Protein AF-A0A918DU69-F1 (afdb_monomer_lite)

Structure (mmCIF, N/CA/C/O backbone):
data_AF-A0A918DU69-F1
#
_entry.id   AF-A0A918DU69-F1
#
loop_
_atom_site.group_PDB
_atom_site.id
_atom_site.type_symbol
_atom_site.label_atom_id
_atom_site.label_alt_id
_atom_site.label_comp_id
_atom_site.label_asym_id
_atom_site.label_entity_id
_atom_site.label_seq_id
_atom_site.pdbx_PDB_ins_code
_atom_site.Cartn_x
_atom_site.Cartn_y
_atom_site.Cartn_z
_atom_site.occupancy
_atom_site.B_iso_or_equiv
_atom_site.auth_seq_id
_atom_site.auth_comp_id
_atom_site.auth_asym_id
_atom_site.auth_atom_id
_atom_site.pdbx_PDB_model_num
ATOM 1 N N . MET A 1 1 ? -24.775 -0.695 1.656 1.00 51.69 1 MET A N 1
ATOM 2 C CA . MET A 1 1 ? -23.667 -0.992 2.590 1.00 51.69 1 MET A CA 1
ATOM 3 C C . MET A 1 1 ? -22.387 -1.116 1.772 1.00 51.69 1 MET A C 1
ATOM 5 O O . MET A 1 1 ? -22.383 -1.899 0.830 1.00 51.69 1 MET A O 1
ATOM 9 N N . LEU A 1 2 ? -21.350 -0.313 2.038 1.00 68.19 2 LEU A N 1
ATOM 10 C CA . LEU A 1 2 ? -20.050 -0.436 1.358 1.00 68.19 2 LEU A CA 1
ATOM 11 C C . LEU A 1 2 ? -19.293 -1.654 1.922 1.00 68.19 2 LEU A C 1
ATOM 13 O O . LEU A 1 2 ? -18.474 -1.495 2.819 1.00 68.19 2 LEU A O 1
ATOM 17 N N . LEU A 1 3 ? -19.565 -2.863 1.415 1.00 72.75 3 LEU A N 1
ATOM 18 C CA . LEU A 1 3 ? -18.927 -4.115 1.878 1.00 72.75 3 LEU A CA 1
ATOM 19 C C . LEU A 1 3 ? -17.385 -4.081 1.863 1.00 72.75 3 LEU A C 1
ATOM 21 O O . LEU A 1 3 ? -16.735 -4.761 2.650 1.00 72.75 3 LEU A O 1
ATOM 25 N N . ALA A 1 4 ? -16.777 -3.280 0.987 1.00 70.19 4 ALA A N 1
ATOM 26 C CA . ALA A 1 4 ? -15.325 -3.117 0.970 1.00 70.19 4 ALA A CA 1
ATOM 27 C C . ALA A 1 4 ? -14.792 -2.469 2.264 1.00 70.19 4 ALA A C 1
ATOM 29 O O . ALA A 1 4 ? -13.709 -2.813 2.719 1.00 70.19 4 ALA A O 1
ATOM 30 N N . LEU A 1 5 ? -15.569 -1.578 2.887 1.00 75.19 5 LEU A N 1
ATOM 31 C CA . LEU A 1 5 ? -15.169 -0.831 4.084 1.00 75.19 5 LEU A CA 1
ATOM 32 C C . LEU A 1 5 ? -15.497 -1.549 5.399 1.00 75.19 5 LEU A C 1
ATOM 34 O O . LEU A 1 5 ? -15.180 -1.022 6.460 1.00 75.19 5 LEU A O 1
ATOM 38 N N . SER A 1 6 ? -16.116 -2.732 5.336 1.00 79.56 6 SER A N 1
ATOM 39 C CA . SER A 1 6 ? -16.296 -3.618 6.492 1.00 79.56 6 SER A CA 1
ATOM 40 C C . SER A 1 6 ? -15.157 -4.631 6.649 1.00 79.56 6 SER A C 1
ATOM 42 O O . SER A 1 6 ? -15.259 -5.535 7.474 1.00 79.56 6 SER A O 1
ATOM 44 N N . HIS A 1 7 ? -14.101 -4.536 5.833 1.00 86.06 7 HIS A N 1
ATOM 45 C CA . HIS A 1 7 ? -12.913 -5.370 5.994 1.00 86.06 7 HIS A CA 1
ATOM 46 C C . HIS A 1 7 ? -12.096 -4.942 7.222 1.00 86.06 7 HIS A C 1
ATOM 48 O O . HIS A 1 7 ? -12.079 -3.759 7.565 1.00 86.06 7 HIS A O 1
ATOM 54 N N . PRO A 1 8 ? -11.383 -5.884 7.867 1.00 89.56 8 PRO A N 1
ATOM 55 C CA . PRO A 1 8 ? -10.658 -5.620 9.110 1.00 89.56 8 PRO A CA 1
ATOM 56 C C . PRO A 1 8 ? -9.427 -4.724 8.928 1.00 89.56 8 PRO A C 1
ATOM 58 O O . PRO A 1 8 ? -8.876 -4.255 9.920 1.00 89.56 8 PRO A O 1
ATOM 61 N N . ALA A 1 9 ? -9.005 -4.480 7.683 1.00 92.62 9 ALA A N 1
ATOM 62 C CA . ALA A 1 9 ? -7.851 -3.658 7.369 1.00 92.62 9 ALA A CA 1
ATOM 63 C C . ALA A 1 9 ? -8.050 -2.832 6.090 1.00 92.62 9 ALA A C 1
ATOM 65 O O . ALA A 1 9 ? -8.694 -3.271 5.134 1.00 92.62 9 ALA A O 1
ATOM 66 N N . LEU A 1 10 ? -7.432 -1.654 6.072 1.00 94.38 10 LEU A N 1
ATOM 67 C CA . LEU A 1 10 ? -7.316 -0.744 4.943 1.00 94.38 10 LEU A CA 1
ATOM 68 C C . LEU A 1 10 ? -5.850 -0.666 4.507 1.00 94.38 10 LEU A C 1
ATOM 70 O O . LEU A 1 10 ? -4.976 -0.295 5.287 1.00 94.38 10 LEU A O 1
ATOM 74 N N . VAL A 1 11 ? -5.590 -0.959 3.236 1.00 96.00 11 VAL A N 1
ATOM 75 C CA . VAL A 1 11 ? -4.279 -0.767 2.606 1.00 96.00 11 VAL A CA 1
ATOM 76 C C . VAL A 1 11 ? -4.364 0.446 1.692 1.00 96.00 11 VAL A C 1
ATOM 78 O O . VAL A 1 11 ? -5.196 0.480 0.786 1.00 96.00 11 VAL A O 1
ATOM 81 N N . ALA A 1 12 ? -3.502 1.434 1.911 1.00 96.62 12 ALA A N 1
ATOM 82 C CA . ALA A 1 12 ? -3.432 2.623 1.067 1.00 96.62 12 ALA A CA 1
ATOM 83 C C . ALA A 1 12 ? -2.003 3.171 1.005 1.00 96.62 12 ALA A C 1
ATOM 85 O O . ALA A 1 12 ? -1.122 2.787 1.779 1.00 96.62 12 ALA A O 1
ATOM 86 N N . HIS A 1 13 ? -1.744 4.053 0.045 1.00 97.81 13 HIS A N 1
ATOM 87 C CA . HIS A 1 13 ? -0.467 4.746 -0.068 1.00 97.81 13 HIS A CA 1
ATOM 88 C C . HIS A 1 13 ? -0.610 6.156 0.483 1.00 97.81 13 HIS A C 1
ATOM 90 O O . HIS A 1 13 ? -1.391 6.931 -0.057 1.00 97.81 13 HIS A O 1
ATOM 96 N N . ASN A 1 14 ? 0.151 6.492 1.530 1.00 96.94 14 ASN A N 1
ATOM 97 C CA . ASN A 1 14 ? -0.052 7.720 2.296 1.00 96.94 14 ASN A CA 1
ATOM 98 C C . ASN A 1 14 ? -1.460 7.766 2.923 1.00 96.94 14 ASN A C 1
ATOM 100 O O . ASN A 1 14 ? -2.197 8.745 2.795 1.00 96.94 14 ASN A O 1
ATOM 104 N N . ALA A 1 15 ? -1.815 6.669 3.598 1.00 96.06 15 ALA A N 1
ATOM 105 C CA . ALA A 1 15 ? -3.181 6.282 3.953 1.00 96.06 15 ALA A CA 1
ATOM 106 C C . ALA A 1 15 ? -3.978 7.319 4.764 1.00 96.06 15 ALA A C 1
ATOM 108 O O . ALA A 1 15 ? -5.207 7.293 4.754 1.00 96.06 15 ALA A O 1
ATOM 109 N N . HIS A 1 16 ? -3.306 8.243 5.458 1.00 95.12 16 HIS A N 1
ATOM 110 C CA . HIS A 1 16 ? -3.984 9.307 6.200 1.00 95.12 16 HIS A CA 1
ATOM 111 C C . HIS A 1 16 ? -4.885 10.170 5.299 1.00 95.12 16 HIS A C 1
ATOM 113 O O . HIS A 1 16 ? -5.938 10.612 5.749 1.00 95.12 16 HIS A O 1
ATOM 119 N N . VAL A 1 17 ? -4.513 10.365 4.026 1.00 95.00 17 VAL A N 1
ATOM 120 C CA . VAL A 1 17 ? -5.306 11.147 3.064 1.00 95.00 17 VAL A CA 1
ATOM 121 C C . VAL A 1 17 ? -6.653 10.472 2.806 1.00 95.00 17 VAL A C 1
ATOM 123 O O . VAL A 1 17 ? -7.696 11.116 2.922 1.00 95.00 17 VAL A O 1
ATOM 126 N N . ASP A 1 18 ? -6.644 9.173 2.502 1.00 93.88 18 ASP A N 1
ATOM 127 C CA . ASP A 1 18 ? -7.857 8.387 2.273 1.00 93.88 18 ASP A CA 1
ATOM 128 C C . ASP A 1 18 ? -8.724 8.315 3.534 1.00 93.88 18 ASP A C 1
ATOM 130 O O . ASP A 1 18 ? -9.927 8.575 3.477 1.00 93.88 18 ASP A O 1
ATOM 134 N N . VAL A 1 19 ? -8.116 8.026 4.689 1.00 94.94 19 VAL A N 1
ATOM 135 C CA . VAL A 1 19 ? -8.818 7.930 5.979 1.00 94.94 19 VAL A CA 1
ATOM 136 C C . VAL A 1 19 ? -9.511 9.245 6.337 1.00 94.94 19 VAL A C 1
ATOM 138 O O . VAL A 1 19 ? -10.671 9.227 6.756 1.00 94.94 19 VAL A O 1
ATOM 141 N N . ASP A 1 20 ? -8.851 10.388 6.145 1.00 95.06 20 ASP A N 1
ATOM 142 C CA . ASP A 1 20 ? -9.435 11.703 6.416 1.00 95.06 20 ASP A CA 1
ATOM 143 C C . ASP A 1 20 ? -10.635 11.995 5.511 1.00 95.06 20 ASP A C 1
ATOM 145 O O . ASP A 1 20 ? -11.655 12.520 5.970 1.00 95.06 20 ASP A O 1
ATOM 149 N N . VAL A 1 21 ? -10.547 11.642 4.225 1.00 94.62 21 VAL A N 1
ATOM 150 C CA . VAL A 1 21 ? -11.671 11.780 3.290 1.00 94.62 21 VAL A CA 1
ATOM 151 C C . VAL A 1 21 ? -12.823 10.864 3.700 1.00 94.62 21 VAL A C 1
ATOM 153 O O . VAL A 1 21 ? -13.962 11.329 3.785 1.00 94.62 21 VAL A O 1
ATOM 156 N N . LEU A 1 22 ? -12.545 9.594 4.004 1.00 93.62 22 LEU A N 1
ATOM 157 C CA . LEU A 1 22 ? -13.559 8.613 4.392 1.00 93.62 22 LEU A CA 1
ATOM 158 C C . LEU A 1 22 ? -14.274 9.020 5.682 1.00 93.62 22 LEU A C 1
ATOM 160 O O . LEU A 1 22 ? -15.500 9.054 5.695 1.00 93.62 22 LEU A O 1
ATOM 164 N N . ARG A 1 23 ? -13.550 9.443 6.725 1.00 94.00 23 ARG A N 1
ATOM 165 C CA . ARG A 1 23 ? -14.147 9.930 7.984 1.00 94.00 23 ARG A CA 1
ATOM 166 C C . ARG A 1 23 ? -15.064 11.134 7.786 1.00 94.00 23 ARG A C 1
ATOM 168 O O . ARG A 1 23 ? -16.107 11.228 8.423 1.00 94.00 23 ARG A O 1
ATOM 175 N N . ARG A 1 24 ? -14.695 12.060 6.895 1.00 94.19 24 ARG A N 1
ATOM 176 C CA . ARG A 1 24 ? -15.520 13.243 6.586 1.00 94.19 24 ARG A CA 1
ATOM 177 C C . ARG A 1 24 ? -16.777 12.893 5.797 1.00 94.19 24 ARG A C 1
ATOM 179 O O . ARG A 1 24 ? -17.771 13.605 5.899 1.00 94.19 24 ARG A O 1
ATOM 186 N N . LYS A 1 25 ? -16.714 11.866 4.948 1.00 93.94 25 LYS A N 1
ATOM 187 C CA . LYS A 1 25 ? -17.807 11.494 4.037 1.00 93.94 25 LYS A CA 1
ATOM 188 C C . LYS A 1 25 ? -18.726 10.417 4.598 1.00 93.94 25 LYS A C 1
ATOM 190 O O . LYS A 1 25 ? -19.882 10.357 4.195 1.00 93.94 25 LYS A O 1
ATOM 195 N N . LEU A 1 26 ? -18.227 9.588 5.506 1.00 91.81 26 LEU A N 1
ATOM 196 C CA . LEU A 1 26 ? -18.932 8.452 6.079 1.00 91.81 26 LEU A CA 1
ATOM 197 C C . LEU A 1 26 ? -19.077 8.668 7.584 1.00 91.81 26 LEU A C 1
ATOM 199 O O . LEU A 1 26 ? -18.269 8.205 8.387 1.00 91.81 26 LEU A O 1
ATOM 203 N N . THR A 1 27 ? -20.116 9.409 7.967 1.00 90.19 27 THR A N 1
ATOM 204 C CA . THR A 1 27 ? -20.447 9.635 9.376 1.00 90.19 27 THR A CA 1
ATOM 205 C C . THR A 1 27 ? -20.641 8.299 10.093 1.00 90.19 27 THR A C 1
ATOM 207 O O . THR A 1 27 ? -21.392 7.447 9.624 1.00 90.19 27 THR A O 1
ATOM 210 N N . GLY A 1 28 ? -19.966 8.121 11.229 1.00 88.75 28 GLY A N 1
ATOM 211 C CA . GLY A 1 28 ? -20.027 6.883 12.012 1.00 88.75 28 GLY A CA 1
ATOM 212 C C . GLY A 1 28 ? -19.185 5.731 11.456 1.00 88.75 28 GLY A C 1
ATOM 213 O O . GLY A 1 28 ? -19.255 4.632 11.995 1.00 88.75 28 GLY A O 1
ATOM 214 N N . TRP A 1 29 ? -18.390 5.949 10.403 1.00 92.06 29 TRP A N 1
ATOM 215 C CA . TRP A 1 29 ? -17.422 4.950 9.961 1.00 92.06 29 TRP A CA 1
ATOM 216 C C . TRP A 1 29 ? -16.266 4.842 10.959 1.00 92.06 29 TRP A C 1
ATOM 218 O O . TRP A 1 29 ? -15.531 5.806 11.194 1.00 92.06 29 TRP A O 1
ATOM 228 N N . GLU A 1 30 ? -16.096 3.649 11.519 1.00 91.00 30 GLU A N 1
ATOM 229 C CA . GLU A 1 30 ? -14.935 3.297 12.324 1.00 91.00 30 GLU A CA 1
ATOM 230 C C . GLU A 1 30 ? -13.798 2.869 11.398 1.00 91.00 30 GLU A C 1
ATOM 232 O O . GLU A 1 30 ? -13.939 1.952 10.588 1.00 91.00 30 GLU A O 1
ATOM 237 N N . CYS A 1 31 ? -12.670 3.571 11.493 1.00 91.25 31 CYS A N 1
ATOM 238 C CA . CYS A 1 31 ? -11.502 3.244 10.688 1.00 91.25 31 CYS A CA 1
ATOM 239 C C . CYS A 1 31 ? -10.930 1.897 11.158 1.00 91.25 31 CYS A C 1
ATOM 241 O O . CYS A 1 31 ? -10.569 1.801 12.335 1.00 91.25 31 CYS A O 1
ATOM 243 N N . PRO A 1 32 ? -10.811 0.893 10.271 1.00 93.19 32 PRO A N 1
ATOM 244 C CA . PRO A 1 32 ? -10.170 -0.373 10.600 1.00 93.19 32 PRO A CA 1
ATOM 245 C C . PRO A 1 32 ? -8.653 -0.189 1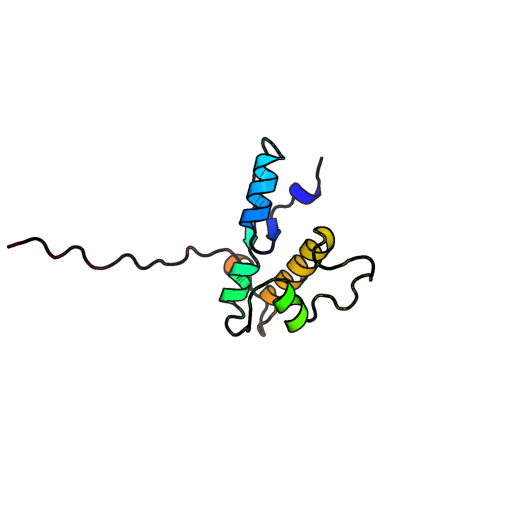0.760 1.00 93.19 32 PRO A C 1
ATOM 247 O O . PRO A 1 32 ? -8.132 0.927 10.658 1.00 93.19 32 PRO A O 1
ATOM 250 N N . GLU A 1 33 ? -7.931 -1.287 10.988 1.00 93.81 33 GLU A N 1
ATOM 251 C CA . GLU A 1 33 ? -6.466 -1.292 10.957 1.00 93.81 33 GLU A CA 1
ATOM 252 C C . GLU A 1 33 ? -5.955 -0.713 9.628 1.00 93.81 33 GLU A C 1
ATOM 254 O O . GLU A 1 33 ? -6.541 -0.957 8.575 1.00 93.81 33 GLU A O 1
ATOM 259 N N . VAL A 1 34 ? -4.877 0.072 9.653 1.00 95.50 34 VAL A N 1
ATOM 260 C CA . VAL A 1 34 ? -4.360 0.753 8.458 1.00 95.50 34 VAL A CA 1
ATOM 261 C C . VAL A 1 34 ? -2.928 0.323 8.183 1.00 95.50 34 VAL A C 1
ATOM 263 O O . VAL A 1 34 ? -2.057 0.466 9.037 1.00 95.50 34 VAL A O 1
ATOM 266 N N . PHE A 1 35 ? -2.678 -0.121 6.955 1.00 96.50 35 PHE A N 1
ATOM 267 C CA . PHE A 1 35 ? -1.348 -0.400 6.431 1.00 96.50 35 PHE A CA 1
ATOM 268 C C . PHE A 1 35 ? -0.968 0.670 5.406 1.00 96.50 35 PHE A C 1
ATOM 270 O O . PHE A 1 35 ? -1.453 0.680 4.270 1.00 96.50 35 PHE A O 1
ATOM 277 N N . ASP A 1 36 ? -0.091 1.589 5.814 1.00 97.56 36 ASP A N 1
ATOM 278 C CA . ASP A 1 36 ? 0.390 2.671 4.958 1.00 97.56 36 ASP A CA 1
ATOM 279 C C . ASP A 1 36 ? 1.613 2.228 4.144 1.00 97.56 36 ASP A C 1
ATOM 281 O O . ASP A 1 36 ? 2.753 2.221 4.617 1.00 97.56 36 ASP A O 1
ATOM 285 N N . THR A 1 37 ? 1.389 1.903 2.871 1.00 97.75 37 THR A N 1
ATOM 286 C CA . THR A 1 37 ? 2.451 1.433 1.968 1.00 97.75 37 THR A CA 1
ATOM 287 C C . THR A 1 37 ? 3.558 2.463 1.737 1.00 97.75 37 THR A C 1
ATOM 289 O O . THR A 1 37 ? 4.677 2.076 1.400 1.00 97.75 37 THR A O 1
ATOM 292 N N . LEU A 1 38 ? 3.313 3.761 1.962 1.00 97.94 38 LEU A N 1
ATOM 293 C CA . LEU A 1 38 ? 4.376 4.767 1.915 1.00 97.94 38 LEU A CA 1
ATOM 294 C C . LEU A 1 38 ? 5.364 4.547 3.065 1.00 97.94 38 LEU A C 1
ATOM 296 O O . LEU A 1 38 ? 6.572 4.477 2.831 1.00 97.94 38 LEU A O 1
ATOM 300 N N . LYS A 1 39 ? 4.861 4.391 4.293 1.00 97.00 39 LYS A N 1
ATOM 301 C CA . LYS A 1 39 ? 5.698 4.129 5.474 1.00 97.00 39 LYS A CA 1
ATOM 302 C C . LYS A 1 39 ? 6.405 2.784 5.362 1.00 97.00 39 LYS A C 1
ATOM 304 O O . LYS A 1 39 ? 7.614 2.711 5.576 1.00 97.00 39 LYS A O 1
ATOM 309 N N . LEU A 1 40 ? 5.680 1.747 4.942 1.00 96.94 40 LEU A N 1
ATOM 310 C CA . LEU A 1 40 ? 6.244 0.412 4.749 1.00 96.94 40 LEU A CA 1
ATOM 311 C C . LEU A 1 40 ? 7.332 0.404 3.672 1.00 96.94 40 LEU A C 1
ATOM 313 O O . LEU A 1 40 ? 8.378 -0.205 3.875 1.00 96.94 40 LEU A O 1
ATOM 317 N N . SER A 1 41 ? 7.145 1.131 2.564 1.00 97.31 41 SER A N 1
ATOM 318 C CA . SER A 1 41 ? 8.174 1.215 1.523 1.00 97.31 41 SER A CA 1
ATOM 319 C C . SER A 1 41 ? 9.459 1.867 2.038 1.00 97.31 41 SER A C 1
ATOM 321 O O . SER A 1 41 ? 10.545 1.362 1.779 1.00 97.31 41 SER A O 1
ATOM 323 N N . ARG A 1 42 ? 9.354 2.937 2.837 1.00 97.06 42 ARG A N 1
ATOM 324 C CA . ARG A 1 42 ? 10.517 3.581 3.471 1.00 97.06 42 ARG A CA 1
ATOM 325 C C . ARG A 1 42 ? 11.248 2.647 4.428 1.00 97.06 42 ARG A C 1
ATOM 327 O O . ARG A 1 42 ? 12.462 2.738 4.547 1.00 97.06 42 ARG A O 1
ATOM 334 N N . ARG A 1 43 ? 10.515 1.762 5.105 1.00 95.12 43 ARG A N 1
ATOM 335 C CA . ARG A 1 43 ? 11.082 0.817 6.070 1.00 95.12 43 ARG A CA 1
ATOM 336 C C . ARG A 1 43 ? 11.759 -0.376 5.398 1.00 95.12 43 ARG A C 1
ATOM 338 O O . ARG A 1 43 ? 12.855 -0.745 5.800 1.00 95.12 43 ARG A O 1
ATOM 345 N N . PHE A 1 44 ? 11.107 -0.988 4.414 1.00 95.38 44 PHE A N 1
ATOM 346 C CA . PHE A 1 44 ? 11.534 -2.285 3.874 1.00 95.38 44 PHE A CA 1
ATOM 347 C C . PHE A 1 44 ? 12.293 -2.198 2.554 1.00 95.38 44 PHE A C 1
ATOM 349 O O . PHE A 1 44 ? 13.027 -3.118 2.216 1.00 95.38 44 PHE A O 1
ATOM 356 N N . VAL A 1 45 ? 12.167 -1.091 1.823 1.00 95.19 45 VAL A N 1
ATOM 357 C CA . VAL A 1 45 ? 12.928 -0.841 0.591 1.00 95.19 45 VAL A CA 1
ATOM 358 C C . VAL A 1 45 ? 13.537 0.570 0.613 1.00 95.19 45 VAL A C 1
ATOM 360 O O . VAL A 1 45 ? 13.279 1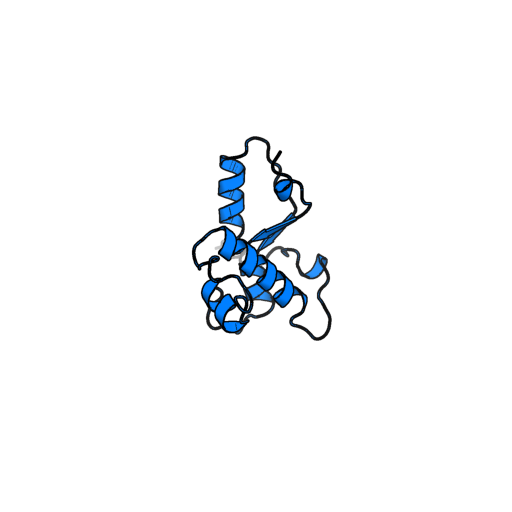.367 -0.285 1.00 95.19 45 VAL A O 1
ATOM 363 N N . PRO A 1 46 ? 14.357 0.917 1.627 1.00 95.69 46 PRO A N 1
ATOM 364 C CA . PRO A 1 46 ? 14.808 2.295 1.872 1.00 95.69 46 PRO A CA 1
ATOM 365 C C . PRO A 1 46 ? 15.665 2.893 0.746 1.00 95.69 46 PRO A C 1
ATOM 367 O O . PRO A 1 46 ? 15.783 4.108 0.639 1.00 95.69 46 PRO A O 1
ATOM 370 N N . ASN A 1 47 ? 16.260 2.051 -0.102 1.00 95.06 47 ASN A N 1
ATOM 371 C CA . ASN A 1 47 ? 17.187 2.474 -1.156 1.00 95.06 47 ASN A CA 1
ATOM 372 C C . ASN A 1 47 ? 16.487 2.839 -2.478 1.00 95.06 47 ASN A C 1
ATOM 374 O O . ASN A 1 47 ? 17.146 2.977 -3.508 1.00 95.06 47 ASN A O 1
ATOM 378 N N . GLN A 1 48 ? 15.158 2.963 -2.481 1.00 96.06 48 GLN A N 1
ATOM 379 C CA . GLN A 1 48 ? 14.424 3.407 -3.663 1.00 96.06 48 GLN A CA 1
ATOM 380 C C . GLN A 1 48 ? 14.680 4.893 -3.929 1.00 96.06 48 GLN A C 1
ATOM 382 O O . GLN A 1 48 ? 14.596 5.726 -3.030 1.00 96.06 48 GLN A O 1
ATOM 387 N N . MET A 1 49 ? 14.916 5.244 -5.197 1.00 93.50 49 MET A N 1
ATOM 388 C CA . MET A 1 49 ? 15.151 6.635 -5.619 1.00 93.50 49 MET A CA 1
ATOM 389 C C . MET A 1 49 ? 13.990 7.571 -5.251 1.00 93.50 49 MET A C 1
ATOM 391 O O . MET A 1 49 ? 14.178 8.769 -5.041 1.00 93.50 49 MET A O 1
ATOM 395 N N . SER A 1 50 ? 12.769 7.037 -5.192 1.00 97.69 50 SER A N 1
ATOM 396 C CA . SER A 1 50 ? 11.598 7.744 -4.695 1.00 97.69 50 SER A CA 1
ATOM 397 C C . SER A 1 50 ? 10.571 6.765 -4.141 1.00 97.69 50 SER A C 1
ATOM 399 O O . SER A 1 50 ? 10.340 5.704 -4.712 1.00 97.69 50 SER A O 1
ATOM 401 N N . HIS A 1 51 ? 9.897 7.173 -3.068 1.00 97.94 51 HIS A N 1
ATOM 402 C CA . HIS A 1 51 ? 8.800 6.423 -2.454 1.00 97.94 51 HIS A CA 1
ATOM 403 C C . HIS A 1 51 ? 7.412 6.889 -2.911 1.00 97.94 51 HIS A C 1
ATOM 405 O O . HIS A 1 51 ? 6.411 6.497 -2.321 1.00 97.94 51 HIS A O 1
ATOM 411 N N . LYS A 1 52 ? 7.324 7.745 -3.937 1.00 97.81 52 LYS A N 1
ATOM 412 C CA . LYS A 1 52 ? 6.035 8.083 -4.557 1.00 97.81 52 LYS A CA 1
ATOM 413 C C . LYS A 1 52 ? 5.451 6.834 -5.215 1.00 97.81 52 LYS A C 1
ATOM 415 O O . LYS A 1 52 ? 6.190 6.106 -5.876 1.00 97.81 52 LYS A O 1
ATOM 420 N N . LEU A 1 53 ? 4.133 6.644 -5.118 1.00 97.06 53 LEU A N 1
ATOM 421 C CA . LEU A 1 53 ? 3.451 5.473 -5.681 1.00 97.06 53 LEU A CA 1
ATOM 422 C C . LEU A 1 53 ? 3.848 5.194 -7.135 1.00 97.06 53 LEU A C 1
ATOM 424 O O . LEU A 1 53 ? 4.264 4.086 -7.438 1.00 97.06 53 LEU A O 1
ATOM 428 N N . GLY A 1 54 ? 3.812 6.206 -8.008 1.00 95.81 54 GLY A N 1
ATOM 429 C CA . GLY A 1 54 ? 4.203 6.047 -9.414 1.00 95.81 54 GLY A CA 1
ATOM 430 C C . GLY A 1 54 ? 5.644 5.554 -9.601 1.00 95.81 54 GLY A C 1
ATOM 431 O O . GLY A 1 54 ? 5.889 4.687 -10.425 1.00 95.81 54 GLY A O 1
ATOM 432 N N . SER A 1 55 ? 6.595 6.031 -8.794 1.00 97.56 55 SER A N 1
ATOM 433 C CA . SER A 1 55 ? 7.986 5.565 -8.867 1.00 97.56 55 SER A CA 1
ATOM 434 C C . SER A 1 55 ? 8.133 4.109 -8.423 1.00 97.56 55 SER A C 1
ATOM 436 O O . SER A 1 55 ? 8.880 3.356 -9.039 1.00 97.56 55 SER A O 1
ATOM 438 N N . LEU A 1 56 ? 7.393 3.703 -7.390 1.00 98.12 56 LEU A N 1
ATOM 439 C CA . LEU A 1 56 ? 7.379 2.319 -6.912 1.00 98.12 56 LEU A CA 1
ATOM 440 C C . LEU A 1 56 ? 6.663 1.385 -7.901 1.00 98.12 56 LEU A C 1
ATOM 442 O O . LEU A 1 56 ? 7.071 0.239 -8.064 1.00 98.12 56 LEU A O 1
ATOM 446 N N . VAL A 1 57 ? 5.634 1.878 -8.596 1.00 97.00 57 VAL A N 1
ATOM 447 C CA . VAL A 1 57 ? 4.966 1.145 -9.678 1.00 97.00 57 VAL A CA 1
ATOM 448 C C . VAL A 1 57 ? 5.9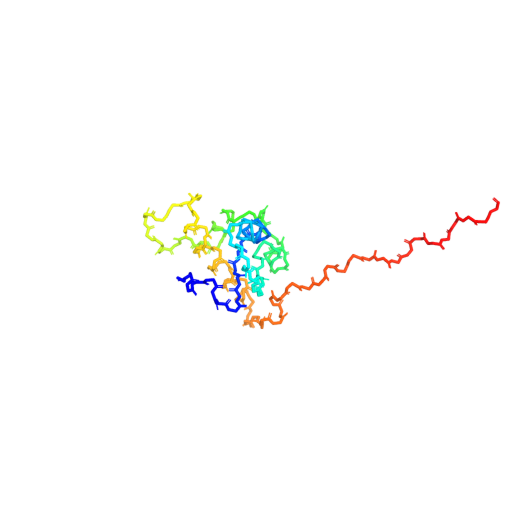46 0.783 -10.782 1.00 97.00 57 VAL A C 1
ATOM 450 O O . VAL A 1 57 ? 5.974 -0.378 -11.181 1.00 97.00 57 VAL A O 1
ATOM 453 N N . GLU A 1 58 ? 6.762 1.735 -11.233 1.00 96.88 58 GLU A N 1
ATOM 454 C CA . GLU A 1 58 ? 7.784 1.475 -12.250 1.00 96.88 58 GLU A CA 1
ATOM 455 C C . GLU A 1 58 ? 8.879 0.540 -11.716 1.00 96.88 58 GLU A C 1
ATOM 457 O O . GLU A 1 58 ? 9.203 -0.463 -12.349 1.00 96.88 58 GLU A O 1
ATOM 462 N N . ALA A 1 59 ? 9.407 0.816 -10.518 1.00 96.81 59 ALA A N 1
ATOM 463 C CA . ALA A 1 59 ? 10.505 0.049 -9.928 1.00 96.81 59 ALA A CA 1
ATOM 464 C C . ALA A 1 59 ? 10.164 -1.437 -9.717 1.00 96.81 59 ALA A C 1
ATOM 466 O O . ALA A 1 59 ? 11.010 -2.302 -9.938 1.00 96.81 59 ALA A O 1
ATOM 467 N N . PHE A 1 60 ? 8.926 -1.735 -9.313 1.00 96.75 60 PHE A N 1
ATOM 468 C CA . PHE A 1 60 ? 8.456 -3.098 -9.047 1.00 96.75 60 PHE A CA 1
ATOM 469 C C . PHE A 1 60 ? 7.519 -3.644 -10.125 1.00 96.75 60 PHE A C 1
ATOM 471 O O . PHE A 1 60 ? 6.926 -4.704 -9.931 1.00 96.75 60 PHE A O 1
ATOM 478 N N . LYS A 1 61 ? 7.367 -2.933 -11.250 1.00 96.88 61 LYS A N 1
ATOM 479 C CA . LYS A 1 61 ? 6.532 -3.348 -12.387 1.00 96.88 61 LYS A CA 1
ATOM 480 C C . LYS A 1 61 ? 5.083 -3.672 -11.995 1.00 96.88 61 LYS A C 1
ATOM 482 O O . LYS A 1 61 ? 4.444 -4.570 -12.539 1.00 96.88 61 LYS A O 1
ATOM 487 N N . LEU A 1 62 ? 4.528 -2.909 -11.052 1.00 96.56 62 LEU A N 1
ATOM 488 C CA . LEU A 1 62 ? 3.233 -3.211 -10.425 1.00 96.56 62 LEU A CA 1
ATOM 489 C C . LEU A 1 62 ? 2.044 -3.083 -11.384 1.00 96.56 62 LEU A C 1
ATOM 491 O O . LEU A 1 62 ? 0.961 -3.579 -11.075 1.00 96.56 62 LEU A O 1
ATOM 495 N N . ALA A 1 63 ? 2.225 -2.427 -12.530 1.00 94.81 63 ALA A N 1
ATOM 496 C CA . ALA A 1 63 ? 1.194 -2.267 -13.548 1.00 94.81 63 ALA A CA 1
ATOM 497 C C . ALA A 1 63 ? 1.124 -3.436 -14.551 1.00 94.81 63 ALA A C 1
ATOM 499 O O . ALA A 1 63 ? 0.172 -3.504 -15.329 1.00 94.81 63 ALA A O 1
ATOM 500 N N . GLU A 1 64 ? 2.088 -4.368 -14.545 1.00 94.38 64 GLU A N 1
ATOM 501 C CA . GLU A 1 64 ? 2.113 -5.478 -15.506 1.00 94.38 64 GLU A CA 1
ATOM 502 C C . GLU A 1 64 ? 0.833 -6.334 -15.406 1.00 94.38 64 GLU A C 1
ATOM 504 O O . GLU A 1 64 ? 0.384 -6.724 -14.323 1.00 94.38 64 GLU A O 1
ATOM 509 N N . GLY A 1 65 ? 0.196 -6.591 -16.550 1.00 91.94 65 GLY A N 1
ATOM 510 C CA . GLY A 1 65 ? -1.043 -7.370 -16.631 1.00 91.94 65 GLY A CA 1
ATOM 511 C C . GLY A 1 65 ? -2.312 -6.658 -16.141 1.00 91.94 65 GLY A C 1
ATOM 512 O O . GLY A 1 65 ? -3.354 -7.303 -16.042 1.00 91.94 65 GLY A O 1
ATOM 513 N N . LEU A 1 66 ? -2.267 -5.357 -15.825 1.00 91.94 66 LEU A N 1
ATOM 514 C CA . LEU A 1 66 ? -3.488 -4.574 -15.612 1.00 91.94 66 LEU A CA 1
ATOM 515 C C . LEU A 1 66 ? -4.179 -4.256 -16.943 1.00 91.94 66 LEU A C 1
ATOM 517 O O . LEU A 1 66 ? -3.532 -4.083 -17.975 1.00 91.94 66 LEU A O 1
ATOM 521 N N . SER A 1 67 ? -5.511 -4.156 -16.906 1.00 88.88 67 SER A N 1
ATOM 522 C CA . SER A 1 67 ? -6.293 -3.700 -18.059 1.00 88.88 67 SER A CA 1
ATOM 523 C C . SER A 1 67 ? -5.847 -2.293 -18.485 1.00 88.88 67 SER A C 1
ATOM 525 O O . SER A 1 67 ? -5.689 -1.434 -17.614 1.00 88.88 67 SER A O 1
ATOM 527 N N . PRO A 1 68 ? -5.728 -2.003 -19.794 1.00 81.19 68 PRO A N 1
ATOM 528 C CA . PRO A 1 68 ? -5.390 -0.666 -20.293 1.00 81.19 68 PRO A CA 1
ATOM 529 C C . PRO A 1 68 ? -6.439 0.409 -19.945 1.00 81.19 68 PRO A C 1
ATOM 531 O O . PRO A 1 68 ? -6.184 1.610 -20.083 1.00 81.19 68 PRO A O 1
ATOM 534 N N . GLU A 1 69 ? -7.627 0.003 -19.491 1.00 84.81 69 GLU A N 1
ATOM 535 C CA . GLU A 1 69 ? -8.663 0.907 -18.982 1.00 84.81 69 GLU A CA 1
ATOM 536 C C . GLU A 1 69 ? -8.339 1.453 -17.580 1.00 84.81 69 GLU A C 1
ATOM 538 O O . GLU A 1 69 ? -8.802 2.536 -17.211 1.00 84.81 69 GLU A O 1
ATOM 543 N N . LEU A 1 70 ? -7.504 0.747 -16.806 1.00 83.81 70 LEU A N 1
ATOM 544 C CA . LEU A 1 70 ? -6.979 1.223 -15.530 1.00 83.81 70 LEU A CA 1
ATOM 545 C C . LEU A 1 70 ? -5.763 2.112 -15.797 1.00 83.81 70 LEU A C 1
ATOM 547 O O . LEU A 1 70 ? -4.689 1.638 -16.155 1.00 83.81 70 LEU A O 1
ATOM 551 N N . ARG A 1 71 ? -5.940 3.423 -15.620 1.00 80.75 71 ARG A N 1
ATOM 552 C CA . ARG A 1 71 ? -4.899 4.426 -15.879 1.00 80.75 71 ARG A CA 1
ATOM 553 C C . ARG A 1 71 ? -4.384 5.061 -14.585 1.00 80.75 71 ARG A C 1
ATOM 555 O O . ARG A 1 71 ? -5.196 5.261 -13.678 1.00 80.75 71 ARG A O 1
ATOM 562 N N . PRO A 1 72 ? -3.099 5.463 -14.528 1.00 78.44 72 PRO A N 1
ATOM 563 C CA . PRO A 1 72 ? -2.550 6.243 -13.420 1.00 78.44 72 PRO A CA 1
ATOM 564 C C . PRO A 1 72 ? -3.413 7.452 -13.047 1.00 78.44 72 PRO A C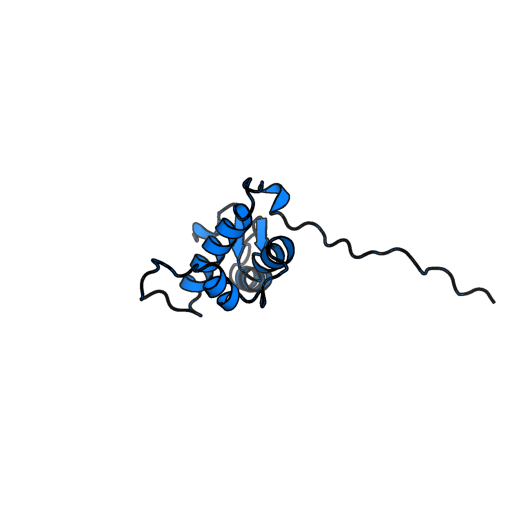 1
ATOM 566 O O . PRO A 1 72 ? -4.054 8.053 -13.914 1.00 78.44 72 PRO A O 1
ATOM 569 N N . HIS A 1 73 ? -3.412 7.814 -11.759 1.00 72.62 73 HIS A N 1
ATOM 570 C CA . HIS A 1 73 ? -4.195 8.922 -11.186 1.00 72.62 73 HIS A CA 1
ATOM 571 C C . HIS A 1 73 ? -5.717 8.710 -11.181 1.00 72.62 73 HIS A C 1
ATOM 573 O O . HIS A 1 73 ? -6.487 9.630 -10.894 1.00 72.62 73 HIS A O 1
ATOM 579 N N . ARG A 1 74 ? -6.179 7.495 -11.495 1.00 86.06 74 ARG A N 1
ATOM 580 C CA . ARG A 1 74 ? -7.544 7.055 -11.201 1.00 86.06 74 ARG A CA 1
ATOM 581 C C . ARG A 1 74 ? -7.507 6.313 -9.875 1.00 86.06 74 ARG A C 1
ATOM 583 O O . ARG A 1 74 ? -6.751 5.359 -9.743 1.00 86.06 74 ARG A O 1
ATOM 590 N N . ALA A 1 75 ? -8.398 6.666 -8.950 1.00 89.44 75 ALA A N 1
ATOM 591 C CA . ALA A 1 75 ? -8.454 6.041 -7.625 1.00 89.44 75 ALA A CA 1
ATOM 592 C C .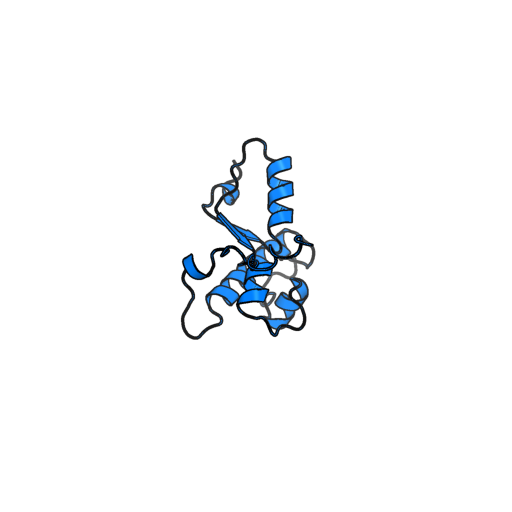 ALA A 1 75 ? -8.502 4.499 -7.680 1.00 89.44 75 ALA A C 1
ATOM 594 O O . ALA A 1 75 ? -7.862 3.831 -6.879 1.00 89.44 75 ALA A O 1
ATOM 595 N N . ALA A 1 76 ? -9.204 3.928 -8.667 1.00 92.06 76 ALA A N 1
ATOM 596 C CA . ALA A 1 76 ? -9.244 2.479 -8.872 1.00 92.06 76 ALA A CA 1
ATOM 597 C C . ALA A 1 76 ? -7.875 1.885 -9.249 1.00 92.06 76 ALA A C 1
ATOM 599 O O . ALA A 1 76 ? -7.508 0.829 -8.746 1.00 92.06 76 ALA A O 1
ATOM 600 N N . TYR A 1 77 ? -7.115 2.563 -10.114 1.00 94.25 77 TYR A N 1
ATOM 601 C CA . TYR A 1 77 ? -5.755 2.151 -10.453 1.00 94.25 77 TYR A CA 1
ATOM 602 C C . TYR A 1 77 ? -4.852 2.247 -9.226 1.00 94.25 77 TYR A C 1
ATOM 604 O O . TYR A 1 77 ? -4.205 1.262 -8.879 1.00 94.25 77 TYR A O 1
ATOM 612 N N . ASP A 1 78 ? -4.867 3.397 -8.544 1.00 94.38 78 ASP A N 1
ATOM 613 C CA . ASP A 1 78 ? -4.015 3.663 -7.382 1.00 94.38 78 ASP A CA 1
ATOM 614 C C . ASP A 1 78 ? -4.271 2.642 -6.260 1.00 94.38 78 ASP A C 1
ATOM 616 O O . ASP A 1 78 ? -3.322 2.115 -5.684 1.00 94.38 78 ASP A O 1
ATOM 620 N N . ALA A 1 79 ? -5.534 2.273 -6.020 1.00 94.88 79 ALA A N 1
ATOM 621 C CA . ALA A 1 79 ? -5.904 1.232 -5.063 1.00 94.88 79 ALA A CA 1
ATOM 622 C C . ALA A 1 79 ? -5.342 -0.150 -5.443 1.00 94.88 79 ALA A C 1
ATOM 624 O O . ALA A 1 79 ? -4.788 -0.851 -4.595 1.00 94.88 79 ALA A O 1
ATOM 625 N N . VAL A 1 80 ? -5.439 -0.542 -6.719 1.00 96.00 80 VAL A N 1
ATOM 626 C CA . VAL A 1 80 ? -4.925 -1.838 -7.193 1.00 96.00 80 VAL A CA 1
ATOM 627 C C . VAL A 1 80 ? -3.403 -1.900 -7.085 1.00 96.00 80 VAL A C 1
ATOM 629 O O . VAL A 1 80 ? -2.863 -2.886 -6.579 1.00 96.00 80 VAL A O 1
ATOM 632 N N . VAL A 1 81 ? -2.691 -0.861 -7.527 1.00 97.44 81 VAL A N 1
ATOM 633 C CA . VAL A 1 81 ? -1.225 -0.864 -7.449 1.00 97.44 81 VAL A CA 1
ATOM 634 C C . VAL A 1 81 ? -0.717 -0.697 -6.017 1.00 97.44 81 VAL A C 1
ATOM 636 O O . VAL A 1 81 ? 0.315 -1.273 -5.691 1.00 97.44 81 VAL A O 1
ATOM 639 N N . ALA A 1 82 ? -1.445 -0.005 -5.133 1.00 97.69 82 ALA A N 1
ATOM 640 C CA . ALA A 1 82 ? -1.129 0.031 -3.705 1.00 97.69 82 ALA A CA 1
ATOM 641 C C . ALA A 1 82 ? -1.286 -1.353 -3.052 1.00 97.69 82 ALA A C 1
ATOM 643 O O . ALA A 1 82 ? -0.424 -1.762 -2.276 1.00 97.69 82 ALA A O 1
ATOM 644 N N . ALA A 1 83 ? -2.325 -2.116 -3.410 1.00 97.12 83 ALA A N 1
ATOM 645 C CA . ALA A 1 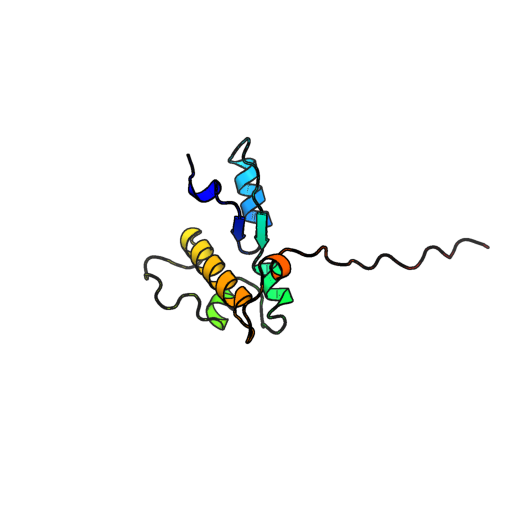83 ? -2.489 -3.493 -2.940 1.00 97.12 83 ALA A CA 1
ATOM 646 C C . ALA A 1 83 ? -1.354 -4.412 -3.435 1.00 97.12 83 ALA A C 1
ATOM 648 O O . ALA A 1 83 ? -0.798 -5.188 -2.658 1.00 97.12 83 ALA A O 1
ATOM 649 N N . ARG A 1 84 ? -0.947 -4.282 -4.706 1.00 97.94 84 ARG A N 1
ATOM 650 C CA . ARG A 1 84 ? 0.213 -5.012 -5.251 1.00 97.94 84 ARG A CA 1
ATOM 651 C C . ARG A 1 84 ? 1.521 -4.605 -4.574 1.00 97.94 84 ARG A C 1
ATOM 653 O O . ARG A 1 84 ? 2.331 -5.468 -4.250 1.00 97.94 84 ARG A O 1
ATOM 660 N N . LEU A 1 85 ? 1.714 -3.312 -4.312 1.00 98.38 85 LEU A N 1
ATOM 661 C CA . LEU A 1 85 ? 2.866 -2.815 -3.563 1.00 98.38 85 LEU A CA 1
ATOM 662 C C . LEU A 1 85 ? 2.911 -3.434 -2.164 1.00 98.38 85 LEU A C 1
ATOM 664 O O . LEU A 1 85 ? 3.965 -3.888 -1.737 1.00 98.38 85 LEU A O 1
ATOM 668 N N . PHE A 1 86 ? 1.779 -3.492 -1.461 1.00 97.94 86 PHE A N 1
ATOM 669 C CA . PHE A 1 86 ? 1.703 -4.133 -0.150 1.00 97.94 86 PHE A CA 1
ATOM 670 C C . PHE A 1 86 ? 2.133 -5.603 -0.205 1.00 97.94 86 PHE A C 1
ATOM 672 O O . PHE A 1 86 ? 2.943 -6.022 0.618 1.00 97.94 86 PHE A O 1
ATOM 679 N N . GLN A 1 87 ? 1.674 -6.356 -1.210 1.00 97.25 87 GLN A N 1
ATOM 680 C CA . GLN A 1 87 ? 2.112 -7.736 -1.423 1.00 97.25 87 GLN A CA 1
ATOM 681 C C . GLN A 1 87 ? 3.630 -7.824 -1.631 1.00 97.25 87 GLN A C 1
ATOM 683 O O . GLN A 1 87 ? 4.280 -8.626 -0.969 1.00 97.25 87 GLN A O 1
ATOM 688 N N . VAL A 1 88 ? 4.210 -6.970 -2.481 1.00 97.31 88 VAL A N 1
ATOM 689 C CA . VAL A 1 88 ? 5.667 -6.925 -2.693 1.00 97.31 88 VAL A CA 1
ATOM 690 C C . VAL A 1 88 ? 6.406 -6.626 -1.390 1.00 97.31 88 VAL A C 1
ATOM 692 O O . VAL A 1 88 ? 7.364 -7.315 -1.060 1.00 97.31 88 VAL A O 1
ATOM 695 N N . LEU A 1 89 ? 5.960 -5.642 -0.608 1.00 96.81 89 LEU A N 1
ATOM 696 C CA . LEU A 1 89 ? 6.593 -5.296 0.669 1.00 96.81 89 LEU A CA 1
ATOM 697 C C . LEU A 1 89 ? 6.481 -6.432 1.697 1.00 96.81 89 LEU A C 1
ATOM 699 O O . LEU A 1 89 ? 7.410 -6.650 2.476 1.00 96.81 89 LEU A O 1
ATOM 703 N N . ALA A 1 90 ? 5.391 -7.198 1.668 1.00 96.75 90 ALA A N 1
ATOM 704 C CA . ALA A 1 90 ? 5.222 -8.385 2.498 1.00 96.75 90 ALA A CA 1
ATOM 705 C C . ALA A 1 90 ? 6.149 -9.542 2.087 1.00 96.75 90 ALA A C 1
ATOM 707 O O . ALA A 1 90 ? 6.479 -10.373 2.928 1.00 96.75 90 ALA A O 1
ATOM 708 N N . THR A 1 91 ? 6.602 -9.595 0.830 1.00 95.56 91 THR A N 1
ATOM 709 C CA . THR A 1 91 ? 7.340 -10.748 0.283 1.00 95.56 91 THR A CA 1
ATOM 710 C C . THR A 1 91 ? 8.697 -10.405 -0.335 1.00 95.56 91 THR A C 1
ATOM 712 O O . THR A 1 91 ? 9.262 -11.237 -1.035 1.00 95.56 91 THR A O 1
ATOM 715 N N . THR A 1 92 ? 9.223 -9.191 -0.143 1.00 89.50 92 THR A N 1
ATOM 716 C CA . THR A 1 92 ? 10.487 -8.772 -0.784 1.00 89.50 92 THR A CA 1
ATOM 717 C C . THR A 1 92 ? 11.734 -9.422 -0.174 1.00 89.50 92 THR A C 1
ATOM 719 O O . THR A 1 92 ? 12.802 -9.339 -0.777 1.00 89.50 92 THR A O 1
ATOM 722 N N . ASP A 1 93 ? 11.611 -10.063 0.989 1.00 87.50 93 ASP A N 1
ATOM 723 C CA . ASP A 1 93 ? 12.692 -10.823 1.619 1.00 87.50 93 ASP A CA 1
ATOM 724 C C . ASP A 1 93 ? 12.510 -12.323 1.341 1.00 87.50 93 ASP A C 1
ATOM 726 O O . ASP A 1 93 ? 11.430 -12.774 0.960 1.00 87.50 93 ASP A O 1
ATOM 730 N N . SER A 1 94 ? 13.552 -13.123 1.591 1.00 81.12 94 SER A N 1
ATOM 731 C CA . SER A 1 94 ? 13.518 -14.584 1.410 1.00 81.12 94 SER A CA 1
ATOM 732 C C . SER A 1 94 ? 12.446 -15.291 2.250 1.00 81.12 94 SER A C 1
ATOM 734 O O . SER A 1 94 ? 12.069 -16.419 1.938 1.00 81.12 94 SER A O 1
ATOM 736 N N . VAL A 1 95 ? 11.972 -14.647 3.321 1.00 88.31 95 VAL A N 1
ATOM 737 C CA . VAL A 1 95 ? 10.870 -15.114 4.168 1.00 88.31 95 VAL A CA 1
ATOM 738 C C . VAL A 1 95 ? 9.768 -14.050 4.147 1.00 88.31 95 VAL A C 1
ATOM 740 O O . VAL A 1 95 ? 10.070 -12.881 4.399 1.00 88.31 95 VAL A O 1
ATOM 743 N N . PRO A 1 96 ? 8.502 -14.415 3.862 1.00 93.25 96 PRO A N 1
ATOM 744 C CA . PRO A 1 96 ? 7.388 -13.480 3.959 1.00 93.25 96 PRO A CA 1
ATOM 745 C C . PRO A 1 96 ? 7.256 -12.895 5.367 1.00 93.25 96 PRO A C 1
ATOM 747 O O . PRO A 1 96 ? 7.337 -13.619 6.359 1.00 93.25 96 PRO A O 1
ATOM 750 N N . ARG A 1 97 ? 7.008 -11.588 5.439 1.00 94.12 97 ARG A N 1
ATOM 751 C CA . ARG A 1 97 ? 6.784 -10.866 6.693 1.00 94.12 97 ARG A CA 1
ATOM 752 C C . ARG A 1 97 ? 5.436 -11.239 7.301 1.00 94.12 97 ARG A C 1
ATOM 754 O O . ARG A 1 97 ? 4.436 -11.400 6.601 1.00 94.12 97 ARG A O 1
ATOM 761 N N . SER A 1 98 ? 5.406 -11.319 8.622 1.00 94.38 98 SER A N 1
ATOM 762 C CA . SER A 1 98 ? 4.183 -11.427 9.413 1.00 94.38 98 SER A CA 1
ATOM 763 C C . SER A 1 98 ? 3.377 -10.120 9.395 1.00 94.38 98 SER A C 1
ATOM 765 O O . SER A 1 98 ? 3.908 -9.040 9.128 1.00 94.38 98 SER A O 1
ATOM 767 N N . LEU A 1 99 ? 2.083 -10.191 9.735 1.00 91.81 99 LEU A N 1
ATOM 768 C CA . LEU A 1 99 ? 1.259 -8.985 9.898 1.00 91.81 99 LEU A CA 1
ATOM 769 C C . LEU A 1 99 ? 1.799 -8.068 11.002 1.00 91.81 99 LEU A C 1
ATOM 771 O O . LEU A 1 99 ? 1.763 -6.853 10.845 1.00 91.81 99 LEU A O 1
ATOM 775 N N . ASP A 1 100 ? 2.353 -8.637 12.074 1.00 93.44 100 ASP A N 1
ATOM 776 C CA . ASP A 1 100 ? 2.943 -7.874 13.177 1.00 93.44 100 ASP A CA 1
ATOM 777 C C . ASP A 1 100 ? 4.133 -7.023 12.716 1.00 93.44 100 ASP A C 1
ATOM 779 O O . ASP A 1 100 ? 4.298 -5.885 13.152 1.00 93.44 100 ASP A O 1
ATOM 783 N N . GLU A 1 101 ? 4.940 -7.534 11.785 1.00 92.81 101 GLU A N 1
ATOM 784 C CA . GLU A 1 101 ? 6.037 -6.771 11.186 1.00 92.81 101 GLU A CA 1
ATOM 785 C C . GLU A 1 101 ? 5.535 -5.660 10.265 1.00 92.81 101 GLU A C 1
ATOM 787 O O . GLU A 1 101 ? 6.158 -4.598 10.199 1.00 92.81 101 GLU A O 1
ATOM 792 N N . LEU A 1 102 ? 4.417 -5.895 9.574 1.00 93.81 102 LEU A N 1
ATOM 793 C CA . LEU A 1 102 ? 3.787 -4.940 8.662 1.00 93.81 102 LEU A CA 1
ATOM 794 C C . LEU A 1 102 ? 2.978 -3.856 9.384 1.00 93.81 102 LEU A C 1
ATOM 796 O O . LEU A 1 102 ? 2.639 -2.853 8.760 1.00 93.81 102 LEU A O 1
ATOM 800 N N . ARG A 1 103 ? 2.675 -4.017 10.675 1.00 92.75 103 ARG A N 1
ATOM 801 C CA . ARG A 1 103 ? 2.024 -2.971 11.471 1.00 92.75 103 ARG A CA 1
ATOM 802 C C . ARG A 1 103 ? 2.938 -1.761 11.636 1.00 92.75 103 ARG A C 1
ATOM 804 O O . ARG A 1 103 ? 4.158 -1.886 11.787 1.00 92.75 103 ARG A O 1
ATOM 811 N N . ASP A 1 104 ? 2.325 -0.580 11.647 1.00 75.00 104 ASP A N 1
ATOM 812 C CA . ASP A 1 104 ? 3.009 0.658 12.009 1.00 75.00 104 ASP A CA 1
ATOM 813 C C . ASP A 1 104 ? 3.566 0.514 13.434 1.00 75.00 104 ASP A C 1
ATOM 815 O O . ASP A 1 104 ? 2.820 0.410 14.408 1.00 75.00 104 ASP A O 1
ATOM 819 N N . GLN A 1 105 ? 4.892 0.509 13.561 1.00 64.88 105 GLN A N 1
ATOM 820 C CA . GLN A 1 105 ? 5.542 0.657 14.858 1.00 64.88 105 GLN A CA 1
ATOM 821 C C . GLN A 1 105 ? 5.593 2.150 15.192 1.00 64.88 105 GLN A C 1
ATOM 823 O O . GLN A 1 105 ? 5.843 2.955 14.285 1.00 64.88 105 GLN A O 1
ATOM 828 N N . PRO A 1 106 ? 5.369 2.556 16.457 1.00 49.50 106 PRO A N 1
ATOM 829 C CA . PRO A 1 106 ? 5.587 3.938 16.846 1.00 49.50 106 PRO A CA 1
ATOM 830 C C . PRO A 1 106 ? 7.020 4.297 16.468 1.00 49.50 106 PRO A C 1
ATOM 832 O O . PRO A 1 106 ? 7.974 3.661 16.916 1.00 49.50 106 PRO A O 1
ATOM 835 N N . SER A 1 107 ? 7.171 5.286 15.590 1.00 44.03 107 SER A N 1
ATOM 836 C CA . SER A 1 107 ? 8.469 5.865 15.280 1.00 44.03 107 SER A CA 1
ATOM 837 C C . SER A 1 107 ? 9.076 6.316 16.601 1.00 44.03 107 SER A C 1
ATOM 839 O O . SER A 1 107 ? 8.558 7.246 17.218 1.00 44.03 107 SER A O 1
ATOM 841 N N . GLY A 1 108 ? 10.121 5.624 17.060 1.00 42.44 108 GLY A N 1
ATOM 842 C CA . GLY A 1 108 ? 10.910 6.011 18.220 1.00 42.44 108 GLY A CA 1
ATOM 843 C C . GLY A 1 108 ? 11.574 7.356 17.953 1.00 42.44 108 GLY A C 1
ATOM 844 O O . GLY A 1 108 ? 12.724 7.417 17.532 1.00 42.44 108 GLY A O 1
ATOM 845 N N . GLY A 1 109 ? 10.827 8.440 18.150 1.00 38.78 109 GLY A N 1
ATOM 846 C CA . GLY A 1 109 ? 11.378 9.772 18.314 1.00 38.78 109 GLY A CA 1
ATOM 847 C C . GLY A 1 109 ? 12.090 9.785 19.654 1.00 38.78 109 GLY A C 1
ATOM 848 O O . GLY A 1 109 ? 11.438 9.773 20.695 1.00 38.78 109 GLY A O 1
ATOM 849 N N . GLY A 1 110 ? 13.420 9.725 19.618 1.00 39.94 110 GLY A N 1
ATOM 850 C CA . GLY A 1 110 ? 14.268 9.814 20.796 1.00 39.94 110 GLY A CA 1
ATOM 851 C C . GLY A 1 110 ? 13.965 11.086 21.581 1.00 39.94 110 GLY A C 1
ATOM 852 O O . GLY A 1 110 ? 14.350 12.179 21.181 1.00 39.94 110 GLY A O 1
ATOM 853 N N . GLY A 1 111 ? 13.262 10.930 22.696 1.00 45.22 111 GLY A N 1
ATOM 854 C CA . GLY A 1 111 ? 13.219 11.905 23.768 1.00 45.22 111 GLY A CA 1
ATOM 855 C C . GLY A 1 111 ? 14.108 11.418 24.898 1.00 45.22 111 GLY A C 1
ATOM 856 O O . GLY A 1 111 ? 13.596 10.773 25.804 1.00 45.22 111 GLY A O 1
ATOM 857 N N . VAL A 1 112 ? 15.411 11.712 24.837 1.00 44.94 112 VAL A N 1
ATOM 858 C CA . VAL A 1 112 ? 16.279 11.856 26.018 1.00 44.94 112 VAL A CA 1
ATOM 859 C C . VAL A 1 112 ? 17.403 12.855 25.687 1.00 44.94 112 VAL A C 1
ATOM 861 O O . VAL A 1 112 ? 18.021 12.740 24.636 1.00 44.94 112 VAL A O 1
ATOM 864 N N . GLU A 1 113 ? 17.637 13.784 26.624 1.00 42.12 113 GLU A N 1
ATOM 865 C CA . GLU A 1 113 ? 18.592 14.917 26.668 1.00 42.12 113 GLU A CA 1
ATOM 866 C C . GLU A 1 113 ? 18.247 16.146 25.798 1.00 42.12 113 GLU A C 1
ATOM 868 O O . GLU A 1 113 ? 18.149 16.065 24.586 1.00 42.12 113 GLU A O 1
ATOM 873 N N . ALA A 1 114 ? 18.032 17.354 26.330 1.00 37.25 114 ALA A N 1
ATOM 874 C CA . ALA A 1 114 ? 18.656 17.969 27.497 1.00 37.25 114 ALA A CA 1
ATOM 875 C C . ALA A 1 114 ? 17.631 18.672 28.409 1.00 37.25 114 ALA A C 1
ATOM 877 O O . ALA A 1 114 ? 17.063 19.708 28.067 1.00 37.25 114 ALA A O 1
ATOM 878 N N . ALA A 1 115 ? 17.459 18.132 29.614 1.00 45.44 115 ALA A N 1
ATOM 879 C CA . ALA A 1 115 ? 16.897 18.838 30.760 1.00 45.44 115 ALA A CA 1
ATOM 880 C C . ALA A 1 115 ? 18.007 19.070 31.792 1.00 45.44 115 ALA A C 1
ATOM 882 O O . ALA A 1 115 ? 17.916 18.623 32.925 1.00 45.44 115 ALA A O 1
ATOM 883 N N . THR A 1 116 ? 19.076 19.752 31.384 1.00 49.16 116 THR A N 1
ATOM 884 C CA . THR A 1 116 ? 20.067 20.344 32.293 1.00 49.16 116 THR A CA 1
ATOM 885 C C . THR A 1 116 ? 20.698 21.540 31.596 1.00 49.16 116 THR A C 1
ATOM 887 O O . THR A 1 116 ? 21.591 21.348 30.781 1.00 49.16 116 THR A O 1
ATOM 890 N N . LEU A 1 117 ? 20.213 22.753 31.876 1.00 46.69 117 LEU A N 1
ATOM 891 C CA . LEU A 1 117 ? 20.986 24.008 31.844 1.00 46.69 117 LEU A CA 1
ATOM 892 C C . LEU A 1 117 ? 20.079 25.187 32.222 1.00 46.69 117 LEU A C 1
ATOM 894 O O . LEU A 1 117 ? 19.724 26.009 31.392 1.00 46.69 117 LEU A O 1
ATOM 898 N N . PHE A 1 118 ? 19.701 25.248 33.499 1.00 47.97 118 PHE A N 1
ATOM 899 C CA . PHE A 1 118 ? 19.468 26.509 34.209 1.00 47.97 118 PHE A CA 1
ATOM 900 C C . PHE A 1 118 ? 19.765 26.289 35.692 1.00 47.97 118 PHE A C 1
ATOM 902 O O . PHE A 1 118 ? 18.873 26.074 36.505 1.00 47.97 118 PHE A O 1
ATOM 909 N N . GLN A 1 119 ? 21.050 26.321 36.025 1.00 47.00 119 GLN A N 1
ATOM 910 C CA . GLN A 1 119 ? 21.526 26.875 37.285 1.00 47.00 119 GLN A CA 1
ATOM 911 C C . GLN A 1 119 ? 22.839 27.573 36.967 1.00 47.00 119 GLN A C 1
ATOM 913 O O . GLN A 1 119 ? 23.820 26.893 36.688 1.00 47.00 119 GLN A O 1
ATOM 918 N N . LEU A 1 120 ? 22.790 28.902 36.902 1.00 51.00 120 LEU A N 1
ATOM 919 C CA . LEU A 1 120 ? 23.697 29.862 37.532 1.00 51.00 120 LEU A CA 1
ATOM 920 C C . LEU A 1 120 ? 23.052 31.248 37.406 1.00 51.00 120 LEU A C 1
ATOM 922 O O . LEU A 1 120 ? 22.668 31.610 36.271 1.00 51.00 120 LEU A O 1
#

InterPro domains:
  IPR012337 Ribonuclease H-like superfamily [SSF53098] (9-92)
  IPR013520 Ribonuclease H-like domain [PF00929] (10-86)
  IPR036397 Ribonuclease H superfamily [G3DSA:3.30.420.10] (2-103)

Organism: NCBI:txid1544741

Sequence (120 aa):
MLLALSHPALVAHNAHVDVDVLRRKLTGWECPEVFDTLKLSRRFVPNQMSHKLGSLVEAFKLAEGLSPELRPHRAAYDAVVAARLFQVLATTDSVPRSLDELRDQPSGGGGVEAATLFQL

Foldseek 3Di:
DPVVLPDQEDFAAVCVVVVVVCCVVPPPRDHHAYQHLLVLCCVQVVPQPDSPLVSLCVVVVLCPPPDPVQDPPDPVNRRSSSVSSLVCSQVVDPDGDDVVVRHDDPPPPDPDDDPDDDDD

pLDDT: mean 85.9, std 17.35, range [37.25, 98.38]

Radius of gyration: 18.17 Å; chains: 1; bounding box: 47×45×58 Å

Secondary structure (DSSP, 8-state):
--GGGGSSEEEESSTHHHHHHHHHHSTTPPP-EEEEHHHHHHHH-TT-S--SHHHHHHHTTTTTT--TTS-TTSHHHHHHHHHHHHHHHHHSSSSPPPHHHHS-----------------